Protein AF-S8C2G3-F1 (afdb_monomer_lite)

Radius of gyration: 18.06 Å; chains: 1; bounding box: 44×35×50 Å

Structure (mmCIF, N/CA/C/O backbone):
data_AF-S8C2G3-F1
#
_entry.id   AF-S8C2G3-F1
#
loop_
_atom_site.group_PDB
_atom_site.id
_atom_site.type_symbol
_atom_site.label_atom_id
_atom_site.label_alt_id
_atom_site.label_comp_id
_atom_site.label_asym_id
_atom_site.label_entity_id
_atom_site.label_seq_id
_atom_site.pdbx_PDB_ins_code
_atom_site.Cartn_x
_atom_site.Cartn_y
_atom_site.Cartn_z
_atom_site.occupancy
_atom_site.B_iso_or_equiv
_atom_site.auth_seq_id
_atom_site.auth_comp_id
_atom_site.auth_asym_id
_atom_site.auth_atom_id
_atom_site.pdbx_PDB_model_num
ATOM 1 N N . MET A 1 1 ? 15.865 16.135 -8.475 1.00 48.22 1 MET A N 1
ATOM 2 C CA . MET A 1 1 ? 14.457 16.447 -8.149 1.00 48.22 1 MET A CA 1
ATOM 3 C C . MET A 1 1 ? 14.273 16.058 -6.704 1.00 48.22 1 MET A C 1
ATOM 5 O O . MET A 1 1 ? 14.604 14.925 -6.379 1.00 48.22 1 MET A O 1
ATOM 9 N N . ASP A 1 2 ? 13.911 16.992 -5.830 1.00 56.12 2 ASP A N 1
ATOM 10 C CA . ASP A 1 2 ? 13.707 16.642 -4.427 1.00 56.12 2 ASP A CA 1
ATOM 11 C C . ASP A 1 2 ? 12.387 15.859 -4.268 1.00 56.12 2 ASP A C 1
ATOM 13 O O . ASP A 1 2 ? 11.482 15.939 -5.103 1.00 56.12 2 ASP A O 1
ATOM 17 N N . SER A 1 3 ? 12.272 15.065 -3.208 1.00 55.94 3 SER A N 1
ATOM 18 C CA . SER A 1 3 ? 11.036 14.339 -2.891 1.00 55.94 3 SER A CA 1
ATOM 19 C C . SER A 1 3 ? 9.891 15.272 -2.466 1.00 55.94 3 SER A C 1
ATOM 21 O O . SER A 1 3 ? 8.752 14.820 -2.332 1.00 55.94 3 SER A O 1
ATOM 23 N N . SER A 1 4 ? 10.172 16.565 -2.251 1.00 59.22 4 SER A N 1
ATOM 24 C CA . SER A 1 4 ? 9.193 17.538 -1.772 1.00 59.22 4 SER A CA 1
ATOM 25 C C . SER A 1 4 ? 8.205 17.910 -2.881 1.00 59.22 4 SER A C 1
ATOM 27 O O . SER A 1 4 ? 7.001 17.890 -2.640 1.00 59.22 4 SER A O 1
ATOM 29 N N . SER A 1 5 ? 8.676 18.073 -4.123 1.00 70.12 5 SER A N 1
ATOM 30 C CA . SER A 1 5 ? 7.826 18.437 -5.265 1.00 70.12 5 SER A CA 1
ATOM 31 C C . SER A 1 5 ? 6.728 17.406 -5.576 1.00 70.12 5 SER A C 1
ATOM 33 O O . SER A 1 5 ? 5.585 17.780 -5.849 1.00 70.12 5 SER A O 1
ATOM 35 N N . PHE A 1 6 ? 7.030 16.105 -5.499 1.00 65.56 6 PHE A N 1
ATOM 36 C CA . PHE A 1 6 ? 6.024 15.064 -5.742 1.00 65.56 6 PHE A CA 1
ATOM 37 C C . PHE A 1 6 ? 5.089 14.848 -4.547 1.00 65.56 6 PHE A C 1
ATOM 39 O O . PHE A 1 6 ? 3.888 14.659 -4.743 1.00 65.56 6 PHE A O 1
ATOM 46 N N . SER A 1 7 ? 5.608 14.887 -3.316 1.00 66.88 7 SER A N 1
ATOM 47 C CA . SER A 1 7 ? 4.779 14.748 -2.113 1.00 66.88 7 SER A CA 1
ATOM 48 C C . SER A 1 7 ? 3.785 15.912 -1.995 1.00 66.88 7 SER A C 1
ATOM 50 O O . SER A 1 7 ? 2.605 15.702 -1.711 1.00 66.88 7 SER A O 1
ATOM 52 N N . GLU A 1 8 ? 4.223 17.132 -2.327 1.00 70.56 8 GLU A N 1
ATOM 53 C CA . GLU A 1 8 ? 3.372 18.324 -2.371 1.00 70.56 8 GLU A CA 1
ATOM 54 C C . GLU A 1 8 ? 2.278 18.220 -3.444 1.00 70.56 8 GLU A C 1
ATOM 56 O O . GLU A 1 8 ? 1.131 18.593 -3.207 1.00 70.56 8 GLU A O 1
ATOM 61 N N . ALA A 1 9 ? 2.584 17.664 -4.620 1.00 74.00 9 ALA A N 1
ATOM 62 C CA . ALA A 1 9 ? 1.564 17.440 -5.643 1.00 74.00 9 ALA A CA 1
ATOM 63 C C . ALA A 1 9 ? 0.439 16.515 -5.137 1.00 74.00 9 ALA A C 1
ATOM 65 O O . ALA A 1 9 ? -0.740 16.740 -5.423 1.00 74.00 9 ALA A O 1
ATOM 66 N N . TYR A 1 10 ? 0.788 15.507 -4.336 1.00 71.06 10 TYR A N 1
ATOM 67 C CA . TYR A 1 10 ? -0.164 14.558 -3.765 1.00 71.06 10 TYR A CA 1
ATOM 68 C C . TYR A 1 10 ? -0.954 15.104 -2.564 1.00 71.06 10 TYR A C 1
ATOM 70 O O . TYR A 1 10 ? -2.100 14.695 -2.359 1.00 71.06 10 TYR A O 1
ATOM 78 N N . SER A 1 11 ? -0.420 16.059 -1.801 1.00 72.38 11 SER A N 1
ATOM 79 C CA . SER A 1 11 ? -1.155 16.661 -0.678 1.00 72.38 11 SER A CA 1
ATOM 80 C C . SER A 1 11 ? -2.316 17.556 -1.128 1.00 72.38 11 SER A C 1
ATOM 82 O O . SER A 1 11 ? -3.295 17.709 -0.399 1.00 72.38 11 SER A O 1
ATOM 84 N N . ARG A 1 12 ? -2.265 18.080 -2.361 1.00 78.25 12 ARG A N 1
ATOM 85 C CA . ARG A 1 12 ? -3.317 18.934 -2.948 1.00 78.25 12 ARG A CA 1
ATOM 86 C C . ARG A 1 12 ? -4.623 18.200 -3.268 1.00 78.25 12 ARG A C 1
ATOM 88 O O . ARG A 1 12 ? -5.633 18.850 -3.517 1.00 78.25 12 ARG A O 1
ATOM 95 N N . SER A 1 13 ? -4.616 16.866 -3.276 1.00 79.62 13 SER A N 1
ATOM 96 C CA . SER A 1 13 ? -5.796 16.034 -3.543 1.00 79.62 13 SER A CA 1
ATOM 97 C C . SER A 1 13 ? -5.896 14.919 -2.504 1.00 79.62 13 SER A C 1
ATOM 99 O O . SER A 1 13 ? -5.324 13.847 -2.667 1.00 79.62 13 SER A O 1
ATOM 101 N N . ALA A 1 14 ? -6.585 15.171 -1.392 1.00 83.75 14 ALA A N 1
ATOM 102 C CA . ALA A 1 14 ? -6.793 14.139 -0.380 1.00 83.75 14 ALA A CA 1
ATOM 103 C C . ALA A 1 14 ? -7.643 12.990 -0.947 1.00 83.75 14 ALA A C 1
ATOM 105 O O . ALA A 1 14 ? -8.653 13.227 -1.610 1.00 83.75 14 ALA A O 1
ATOM 106 N N . LEU A 1 15 ? -7.221 11.752 -0.691 1.00 85.25 15 LEU A N 1
ATOM 107 C CA . LEU A 1 15 ? -7.971 10.557 -1.072 1.00 85.25 15 LEU A CA 1
ATOM 108 C C . LEU A 1 15 ? -9.069 10.246 -0.054 1.00 85.25 15 LEU A C 1
ATOM 110 O O . LEU A 1 15 ? -8.888 10.441 1.149 1.00 85.25 15 LEU A O 1
ATOM 114 N N . ASN A 1 16 ? -10.173 9.682 -0.531 1.00 85.00 16 ASN A N 1
ATOM 115 C CA . ASN A 1 16 ? -11.172 9.085 0.348 1.00 85.00 16 ASN A CA 1
ATOM 116 C C . ASN A 1 16 ? -10.664 7.732 0.899 1.00 85.00 16 ASN A C 1
ATOM 118 O O . ASN A 1 16 ? -9.850 7.072 0.245 1.00 85.00 16 ASN A O 1
ATOM 122 N N . PRO A 1 17 ? -11.129 7.272 2.077 1.00 79.12 17 PRO A N 1
ATOM 123 C CA . PRO A 1 17 ? -10.658 6.019 2.684 1.00 79.12 17 PRO A CA 1
ATOM 124 C C . PRO A 1 17 ? -10.791 4.771 1.789 1.00 79.12 17 PRO A C 1
ATOM 126 O O . PRO A 1 17 ? -9.903 3.921 1.766 1.00 79.12 17 PRO A O 1
ATOM 129 N N . ASP A 1 18 ? -11.851 4.686 0.987 1.00 82.12 18 ASP A N 1
ATOM 130 C CA . ASP A 1 18 ? -12.133 3.607 0.023 1.00 82.12 18 ASP A CA 1
ATOM 131 C C . ASP A 1 18 ? -11.172 3.572 -1.185 1.00 82.12 18 ASP A C 1
ATOM 133 O O . ASP A 1 18 ? -11.115 2.591 -1.938 1.00 82.12 18 ASP A O 1
ATOM 137 N N . GLN A 1 19 ? -10.407 4.649 -1.374 1.00 82.56 19 GLN A N 1
ATOM 138 C CA . GLN A 1 19 ? -9.347 4.769 -2.375 1.00 82.56 19 GLN A CA 1
ATOM 139 C C . GLN A 1 19 ? -7.962 4.435 -1.805 1.00 82.56 19 GLN A C 1
ATOM 141 O O . GLN A 1 19 ? -6.991 4.378 -2.559 1.00 82.56 19 GLN A O 1
ATOM 146 N N . ILE A 1 20 ? -7.851 4.250 -0.486 1.00 83.94 20 ILE A N 1
ATOM 147 C CA . ILE A 1 20 ? -6.593 3.949 0.207 1.00 83.94 20 ILE A CA 1
ATOM 148 C C . ILE A 1 20 ? -6.507 2.456 0.504 1.00 83.94 20 ILE A C 1
ATOM 150 O O . ILE A 1 20 ? -5.472 1.841 0.241 1.00 83.94 20 ILE A O 1
ATOM 154 N N . VAL A 1 21 ? -7.590 1.871 1.020 1.00 85.56 21 VAL A N 1
ATOM 155 C CA . VAL A 1 21 ? -7.618 0.459 1.409 1.00 85.56 21 VAL A CA 1
ATOM 156 C C . VAL A 1 21 ? -7.534 -0.424 0.154 1.00 85.56 21 VAL A C 1
ATOM 158 O O . VAL A 1 21 ? -8.356 -0.272 -0.756 1.00 85.56 21 VAL A O 1
ATOM 161 N N . PRO A 1 22 ? -6.527 -1.311 0.055 1.00 84.31 22 PRO A N 1
ATOM 162 C CA . PRO A 1 22 ? -6.396 -2.210 -1.080 1.00 84.31 22 PRO A CA 1
ATOM 163 C C . PRO A 1 22 ? -7.428 -3.339 -1.006 1.00 84.31 22 PRO A C 1
ATOM 165 O O . PRO A 1 22 ? -8.098 -3.540 0.007 1.00 84.31 22 PRO A O 1
ATOM 168 N N . LEU A 1 23 ? -7.542 -4.089 -2.101 1.00 87.56 23 LEU A N 1
ATOM 169 C CA . LEU A 1 23 ? -8.293 -5.334 -2.102 1.00 87.56 23 LEU A CA 1
ATOM 170 C C . LEU A 1 23 ? -7.676 -6.299 -1.080 1.00 87.56 23 LEU A C 1
ATOM 172 O O . LEU A 1 23 ? -6.466 -6.520 -1.090 1.00 87.56 23 LEU A O 1
ATOM 176 N N . ASP A 1 24 ? -8.498 -6.889 -0.217 1.00 86.50 24 ASP A N 1
ATOM 177 C CA . ASP A 1 24 ? -8.032 -7.926 0.698 1.00 86.50 24 ASP A CA 1
ATOM 178 C C . ASP A 1 24 ? -7.953 -9.274 -0.030 1.00 86.50 24 ASP A C 1
ATOM 180 O O . ASP A 1 24 ? -8.919 -10.032 -0.115 1.00 86.50 24 ASP A O 1
ATOM 184 N N . PHE A 1 25 ? -6.776 -9.574 -0.573 1.00 83.31 25 PHE A N 1
ATOM 185 C CA . PHE A 1 25 ? -6.521 -10.797 -1.337 1.00 83.31 25 PHE A CA 1
ATOM 186 C C . PHE A 1 25 ? -6.772 -12.084 -0.543 1.00 83.31 25 PHE A C 1
ATOM 188 O O . PHE A 1 25 ? -6.994 -13.129 -1.149 1.00 83.31 25 PHE A O 1
ATOM 195 N N . SER A 1 26 ? -6.757 -12.021 0.792 1.00 82.00 26 SER A N 1
ATOM 196 C CA . SER A 1 26 ? -6.977 -13.190 1.645 1.00 82.00 26 SER A CA 1
ATOM 197 C C . SER A 1 26 ? -8.456 -13.587 1.754 1.00 82.00 26 SER A C 1
ATOM 199 O O . SER A 1 26 ? -8.766 -14.769 1.919 1.00 82.00 26 SER A O 1
ATOM 201 N N . SER A 1 27 ? -9.379 -12.629 1.612 1.00 85.31 27 SER A N 1
ATOM 202 C CA . SER A 1 27 ? -10.826 -12.867 1.718 1.00 85.31 27 SER A CA 1
ATOM 203 C C . SER A 1 27 ? -11.534 -13.007 0.369 1.00 85.31 27 SER A C 1
ATOM 205 O O . SER A 1 27 ? -12.634 -13.568 0.299 1.00 85.31 27 SER A O 1
ATOM 207 N N . VAL A 1 28 ? -10.919 -12.538 -0.719 1.00 89.25 28 VAL A N 1
ATOM 208 C CA . VAL A 1 28 ? -11.516 -12.550 -2.061 1.00 89.25 28 VAL A CA 1
ATOM 209 C C . VAL A 1 28 ? -11.581 -13.965 -2.627 1.00 89.25 28 VAL A C 1
ATOM 211 O O . VAL A 1 28 ? -10.569 -14.607 -2.889 1.00 89.25 28 VAL A O 1
ATOM 214 N N . ARG A 1 29 ? -12.805 -14.440 -2.884 1.00 90.44 29 ARG A N 1
ATOM 215 C CA . ARG A 1 29 ? -13.062 -15.743 -3.529 1.00 90.44 29 ARG A CA 1
ATOM 216 C C . ARG A 1 29 ? -13.391 -15.643 -5.015 1.00 90.44 29 ARG A C 1
ATOM 218 O O . ARG A 1 29 ? -13.252 -16.624 -5.737 1.00 90.44 29 ARG A O 1
ATOM 225 N N . VAL A 1 30 ? -13.861 -14.478 -5.452 1.00 92.00 30 VAL A N 1
ATOM 226 C CA . VAL A 1 30 ? -14.258 -14.187 -6.834 1.00 92.00 30 VAL A CA 1
ATOM 227 C C . VAL A 1 30 ? -13.693 -12.824 -7.199 1.00 92.00 30 VAL A C 1
ATOM 229 O O . VAL A 1 30 ? -13.796 -11.893 -6.402 1.00 92.00 30 VAL A O 1
ATOM 232 N N . VAL A 1 31 ? -13.100 -12.707 -8.388 1.00 90.25 31 VAL A N 1
ATOM 233 C CA . VAL A 1 31 ? -12.553 -11.441 -8.893 1.00 90.25 31 VAL A CA 1
ATOM 234 C C . VAL A 1 31 ? -13.684 -10.405 -8.974 1.00 90.25 31 VAL A C 1
ATOM 236 O O . VAL A 1 31 ? -14.669 -10.649 -9.672 1.00 90.25 31 VAL A O 1
ATOM 239 N N . PRO A 1 32 ? -13.587 -9.262 -8.269 1.00 90.81 32 PRO A N 1
ATOM 240 C CA . PRO A 1 32 ? -14.609 -8.227 -8.345 1.00 90.81 32 PRO A CA 1
ATOM 241 C C . PRO A 1 32 ? -14.673 -7.592 -9.735 1.00 90.81 32 PRO A C 1
ATOM 243 O O . PRO A 1 32 ? -13.662 -7.489 -10.431 1.00 90.81 32 PRO A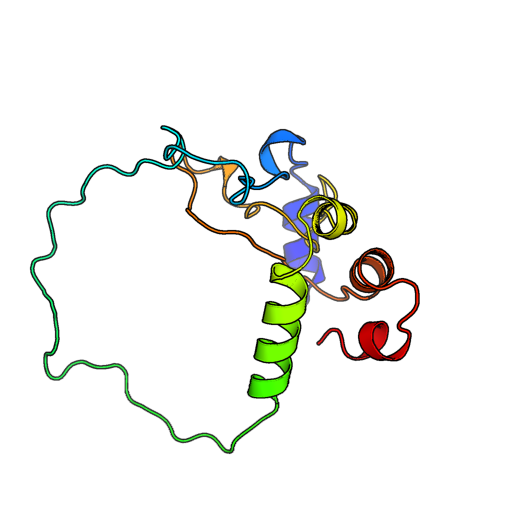 O 1
ATOM 246 N N . GLU A 1 33 ? -15.832 -7.045 -10.096 1.00 90.25 33 GLU A N 1
ATOM 247 C CA . GLU A 1 33 ? -16.008 -6.330 -11.368 1.00 90.25 33 GLU A CA 1
ATOM 248 C C . GLU A 1 33 ? -15.029 -5.153 -11.517 1.00 90.25 33 GLU A C 1
ATOM 250 O O . GLU A 1 33 ? -14.503 -4.891 -12.597 1.00 90.25 33 GLU A O 1
ATOM 255 N N . SER A 1 34 ? -14.696 -4.491 -10.404 1.00 87.69 34 SER A N 1
ATOM 256 C CA . SER A 1 34 ? -13.705 -3.411 -10.369 1.00 87.69 34 SER A CA 1
ATOM 257 C C . SER A 1 34 ? -12.285 -3.859 -10.724 1.00 87.69 34 SER A C 1
ATOM 259 O O . SER A 1 34 ? -11.463 -3.007 -11.024 1.00 87.69 34 SER A O 1
ATOM 261 N N . HIS A 1 35 ? -11.982 -5.159 -10.701 1.00 89.88 35 HIS A N 1
ATOM 262 C CA . HIS A 1 35 ? -10.677 -5.729 -11.056 1.00 89.88 35 HIS A CA 1
ATOM 263 C C . HIS A 1 35 ? -10.759 -6.671 -12.268 1.00 89.88 35 HIS A C 1
ATOM 265 O O . HIS A 1 35 ? -9.767 -7.300 -12.630 1.00 89.88 35 HIS A O 1
ATOM 271 N N . SER A 1 36 ? -11.931 -6.767 -12.900 1.00 90.12 36 SER A N 1
ATOM 272 C CA . SER A 1 36 ? -12.156 -7.575 -14.098 1.00 90.12 36 SER A CA 1
ATOM 273 C C . SER A 1 36 ? -11.894 -6.715 -15.325 1.00 90.12 36 SER A C 1
ATOM 275 O O . SER A 1 36 ? -12.666 -5.806 -15.628 1.00 90.12 36 SER A O 1
ATOM 277 N N . TRP A 1 37 ? -10.762 -6.950 -15.980 1.00 86.50 37 TRP A N 1
ATOM 278 C CA . TRP A 1 37 ? -10.363 -6.219 -17.178 1.00 86.50 37 TRP A CA 1
ATOM 279 C C . TRP A 1 37 ? -10.895 -6.957 -18.397 1.00 86.50 37 TRP A C 1
ATOM 281 O O . TRP A 1 37 ? -10.828 -8.189 -18.445 1.00 86.50 37 TRP A O 1
ATOM 291 N N . ASP A 1 38 ? -11.407 -6.210 -19.374 1.00 85.00 38 ASP A N 1
ATOM 292 C CA . ASP A 1 38 ? -11.836 -6.815 -20.627 1.00 85.00 38 ASP A CA 1
ATOM 293 C C . ASP A 1 38 ? -10.643 -7.528 -21.273 1.00 85.00 38 ASP A C 1
ATOM 295 O O . ASP A 1 38 ? -9.527 -6.989 -21.255 1.00 85.00 38 ASP A O 1
ATOM 299 N N . PRO A 1 39 ? -10.841 -8.733 -21.838 1.00 75.88 39 PRO A N 1
ATOM 300 C CA . PRO A 1 39 ? -9.797 -9.401 -22.587 1.00 75.88 39 PRO A CA 1
ATOM 301 C C . PRO A 1 39 ? -9.343 -8.462 -23.698 1.00 75.88 39 PRO A C 1
ATOM 303 O O . PRO A 1 39 ? -10.077 -8.201 -24.652 1.00 75.88 39 PRO A O 1
ATOM 306 N N . VAL A 1 40 ? -8.128 -7.935 -23.572 1.00 70.88 40 VAL A N 1
ATOM 307 C CA . VAL A 1 40 ? -7.495 -7.257 -24.695 1.00 70.88 40 VAL A CA 1
ATOM 308 C C . VAL A 1 40 ? -7.313 -8.349 -25.748 1.00 70.88 40 VAL A C 1
ATOM 310 O O . VAL A 1 40 ? -6.718 -9.379 -25.409 1.00 70.88 40 VAL A O 1
ATOM 313 N N . PRO A 1 41 ? -7.857 -8.202 -26.975 1.00 65.31 41 PRO A N 1
ATOM 314 C CA . PRO A 1 41 ? -7.606 -9.170 -28.030 1.00 65.31 41 PRO A CA 1
ATOM 315 C C . PRO A 1 41 ? -6.096 -9.283 -28.132 1.00 65.31 41 PRO A C 1
ATOM 317 O O . PRO A 1 41 ? -5.415 -8.275 -28.330 1.00 65.31 41 PRO A O 1
ATOM 320 N N . LEU A 1 42 ? -5.606 -10.486 -27.832 1.00 56.56 42 LEU A N 1
ATOM 321 C CA . LEU A 1 42 ? -4.196 -10.785 -27.679 1.00 56.56 42 LEU A CA 1
ATOM 322 C C . LEU A 1 42 ? -3.444 -10.065 -28.797 1.00 56.56 42 LEU A C 1
ATOM 324 O O . LEU A 1 42 ? -3.684 -10.318 -29.978 1.00 56.56 42 LEU A O 1
ATOM 328 N N . LEU A 1 43 ? -2.500 -9.198 -28.431 1.00 58.16 43 LEU A N 1
ATOM 329 C CA . LEU A 1 43 ? -1.268 -9.191 -29.196 1.00 58.16 43 LEU A CA 1
ATOM 330 C C . LEU A 1 43 ? -0.783 -10.636 -29.085 1.00 58.16 43 LEU A C 1
ATOM 332 O O . LEU A 1 43 ? -0.214 -11.030 -28.066 1.00 58.16 43 LEU A O 1
ATOM 336 N N . GLU A 1 44 ? -1.159 -11.462 -30.064 1.00 54.75 44 GLU A N 1
ATOM 337 C CA . GLU A 1 44 ? -0.555 -12.759 -30.311 1.00 54.75 44 GLU A CA 1
ATOM 338 C C . GLU A 1 44 ? 0.893 -12.485 -30.662 1.00 54.75 44 GLU A C 1
ATOM 340 O O . GLU A 1 44 ? 1.308 -12.461 -31.811 1.00 54.75 44 GLU A O 1
ATOM 345 N N . GLU A 1 45 ? 1.670 -12.199 -29.639 1.00 56.31 45 GLU A N 1
ATOM 346 C CA . GLU A 1 45 ? 3.092 -12.141 -29.754 1.00 56.31 45 GLU A CA 1
ATOM 347 C C . GLU A 1 45 ? 3.631 -12.505 -28.382 1.00 56.31 45 GLU A C 1
ATOM 349 O O . GLU A 1 45 ? 4.076 -11.697 -27.569 1.00 56.31 45 GLU A O 1
ATOM 354 N N . THR A 1 46 ? 3.627 -13.814 -28.132 1.00 55.72 46 THR A N 1
ATOM 355 C CA . THR A 1 46 ? 4.755 -14.416 -27.436 1.00 55.72 46 THR A CA 1
ATOM 356 C C . THR A 1 46 ? 6.011 -14.075 -28.239 1.00 55.72 46 THR A C 1
ATOM 358 O O . THR A 1 46 ? 6.520 -14.907 -28.990 1.00 55.72 46 THR A O 1
ATOM 361 N N . VAL A 1 47 ? 6.522 -12.849 -28.107 1.00 56.22 47 VAL A N 1
ATOM 362 C CA . VAL A 1 47 ? 7.852 -12.487 -28.587 1.00 56.22 47 VAL A CA 1
ATOM 363 C C . VAL A 1 47 ? 8.835 -13.167 -27.643 1.00 56.22 47 VAL A C 1
ATOM 365 O O . VAL A 1 47 ? 9.469 -12.553 -26.795 1.00 56.22 47 VAL A O 1
ATOM 368 N N . ARG A 1 48 ? 9.014 -14.477 -27.826 1.00 54.44 48 ARG A N 1
ATOM 369 C CA . ARG A 1 48 ? 10.355 -15.060 -27.757 1.00 54.44 48 ARG A CA 1
ATOM 370 C C . ARG A 1 48 ? 11.025 -14.823 -29.112 1.00 54.44 48 ARG A C 1
ATOM 372 O O . ARG A 1 48 ? 11.426 -15.756 -29.795 1.00 54.44 48 ARG A O 1
ATOM 379 N N . GLY A 1 49 ? 11.044 -13.565 -29.538 1.00 57.97 49 GLY A N 1
ATOM 380 C CA . GLY A 1 49 ? 11.816 -13.089 -30.675 1.00 57.97 49 GLY A CA 1
ATOM 381 C C . GLY A 1 49 ? 13.140 -12.488 -30.191 1.00 57.97 49 GLY A C 1
ATOM 382 O O . GLY A 1 49 ? 13.305 -12.264 -28.990 1.00 57.97 49 GLY A O 1
ATOM 383 N N . PRO A 1 50 ? 14.078 -12.189 -31.101 1.00 63.06 50 PRO A N 1
ATOM 384 C CA . PRO A 1 50 ? 15.436 -11.700 -30.809 1.00 63.06 50 PRO A CA 1
ATOM 385 C C . PRO A 1 50 ? 15.509 -10.285 -30.181 1.00 63.06 50 PRO A C 1
ATOM 387 O O . PRO A 1 50 ? 16.551 -9.640 -30.233 1.00 63.06 50 PRO A O 1
ATOM 390 N N . HIS A 1 51 ? 14.424 -9.795 -29.576 1.00 69.44 51 HIS A N 1
ATOM 391 C CA . HIS A 1 51 ? 14.252 -8.437 -29.049 1.00 69.44 51 HIS A CA 1
ATOM 392 C C . HIS A 1 51 ? 14.147 -8.382 -27.517 1.00 69.44 51 HIS A C 1
ATOM 394 O O . HIS A 1 51 ? 13.566 -7.443 -26.973 1.00 69.44 51 HIS A O 1
ATOM 400 N N . ALA A 1 52 ? 14.679 -9.378 -26.800 1.00 76.44 52 ALA A N 1
ATOM 401 C CA . ALA A 1 52 ? 14.783 -9.284 -25.346 1.00 76.44 52 ALA A CA 1
ATOM 402 C C . ALA A 1 52 ? 15.569 -8.011 -24.959 1.00 76.44 52 ALA A C 1
ATOM 404 O O . ALA A 1 52 ? 16.574 -7.711 -25.615 1.00 76.44 52 ALA A O 1
ATOM 405 N N . PRO A 1 53 ? 15.146 -7.263 -23.918 1.00 81.00 53 PRO A N 1
ATOM 406 C CA . PRO A 1 53 ? 15.952 -6.173 -23.385 1.00 81.00 53 PRO A CA 1
ATOM 407 C C . PRO A 1 53 ? 17.373 -6.675 -23.087 1.00 81.00 53 PRO A C 1
ATOM 409 O O . PRO A 1 53 ? 17.521 -7.797 -22.592 1.00 81.00 53 PRO A O 1
ATOM 412 N N . PRO A 1 54 ? 18.421 -5.892 -23.394 1.00 84.75 54 PRO A N 1
ATOM 413 C CA . PRO A 1 54 ? 19.791 -6.325 -23.163 1.00 84.75 54 PRO A CA 1
ATOM 414 C C . PRO A 1 54 ? 20.020 -6.591 -21.672 1.00 84.75 54 PRO A C 1
ATOM 416 O O . PRO A 1 54 ? 19.648 -5.779 -20.824 1.00 84.75 54 PRO A O 1
ATOM 419 N N . VAL A 1 55 ? 20.649 -7.723 -21.357 1.00 85.12 55 VAL A N 1
ATOM 420 C CA . VAL A 1 55 ? 21.082 -8.046 -19.993 1.00 85.12 55 VAL A CA 1
ATOM 421 C C . VAL A 1 55 ? 22.417 -7.352 -19.747 1.00 85.12 55 VAL A C 1
ATOM 423 O O . VAL A 1 55 ? 23.359 -7.526 -20.519 1.00 85.12 55 VAL A O 1
ATOM 426 N N . VAL A 1 56 ? 22.487 -6.548 -18.688 1.00 85.69 56 VAL A N 1
ATOM 427 C CA . VAL A 1 56 ? 23.723 -5.908 -18.233 1.00 85.69 56 VAL A CA 1
ATOM 428 C C . VAL A 1 56 ? 24.130 -6.569 -16.927 1.00 85.69 56 VAL A C 1
ATOM 430 O O . VAL A 1 56 ? 23.395 -6.489 -15.942 1.00 85.69 56 VAL A O 1
ATOM 433 N N . ASP A 1 57 ? 25.302 -7.196 -16.914 1.00 84.50 57 ASP A N 1
ATOM 434 C CA . ASP A 1 57 ? 25.876 -7.750 -15.694 1.00 84.50 57 ASP A CA 1
ATOM 435 C C . ASP A 1 57 ? 26.323 -6.606 -14.780 1.00 84.50 57 ASP A C 1
ATOM 437 O O . ASP A 1 57 ? 27.301 -5.903 -15.043 1.00 84.50 57 ASP A O 1
ATOM 441 N N . MET A 1 58 ? 25.579 -6.403 -13.698 1.00 77.50 58 MET A N 1
ATOM 442 C CA . MET A 1 58 ? 25.968 -5.521 -12.603 1.00 77.50 58 MET A CA 1
ATOM 443 C C . MET A 1 58 ? 26.528 -6.372 -11.463 1.00 77.50 58 MET A C 1
ATOM 445 O O . MET A 1 58 ? 26.061 -7.487 -11.229 1.00 77.50 58 MET A O 1
ATOM 449 N N . ALA A 1 59 ? 27.527 -5.856 -10.740 1.00 77.00 59 ALA A N 1
ATOM 450 C CA . ALA A 1 59 ? 27.995 -6.501 -9.517 1.00 77.00 59 ALA A CA 1
ATOM 451 C C . ALA A 1 59 ? 26.807 -6.730 -8.569 1.00 77.00 59 ALA A C 1
ATOM 453 O O . ALA A 1 59 ? 25.942 -5.860 -8.441 1.00 77.00 59 ALA A O 1
ATOM 454 N N . VAL A 1 60 ? 26.762 -7.903 -7.932 1.00 64.75 60 VAL A N 1
ATOM 455 C CA . VAL A 1 60 ? 25.683 -8.277 -7.010 1.00 64.75 60 VAL A CA 1
ATOM 456 C C . VAL A 1 60 ? 25.653 -7.258 -5.870 1.00 64.75 60 VAL A C 1
ATOM 458 O O . VAL A 1 60 ? 26.541 -7.236 -5.022 1.00 64.75 60 VAL A O 1
ATOM 461 N N . GLY A 1 61 ? 24.669 -6.364 -5.918 1.00 66.81 61 GLY A N 1
ATOM 462 C CA . GLY A 1 61 ? 24.457 -5.309 -4.934 1.00 66.81 61 GLY A CA 1
ATOM 463 C C . GLY A 1 61 ? 23.381 -5.677 -3.914 1.00 66.81 61 GLY A C 1
ATOM 464 O O . GLY A 1 61 ? 22.887 -6.801 -3.868 1.00 66.81 61 GLY A O 1
ATOM 465 N N . GLU A 1 62 ? 22.957 -4.687 -3.135 1.00 65.88 62 GLU A N 1
ATOM 466 C CA . GLU A 1 62 ? 22.010 -4.775 -2.007 1.00 65.88 62 GLU A CA 1
ATOM 467 C C . GLU A 1 62 ? 20.568 -5.216 -2.375 1.00 65.88 62 GLU A C 1
ATOM 469 O O . GLU A 1 62 ? 19.674 -5.221 -1.525 1.00 65.88 62 GLU A O 1
ATOM 474 N N . GLY A 1 63 ? 20.316 -5.601 -3.632 1.00 66.12 63 GLY A N 1
ATOM 475 C CA . GLY A 1 63 ? 18.986 -5.922 -4.161 1.00 66.12 63 GLY A CA 1
ATOM 476 C C . GLY A 1 63 ? 18.307 -7.119 -3.487 1.00 66.12 63 GLY A C 1
ATOM 477 O O . GLY A 1 63 ? 17.106 -7.070 -3.232 1.00 66.12 63 GLY A O 1
ATOM 478 N N . GLU A 1 64 ? 19.064 -8.156 -3.121 1.00 73.56 64 GLU A N 1
ATOM 479 C CA . GLU A 1 64 ? 18.538 -9.334 -2.404 1.00 73.56 64 GLU A CA 1
ATOM 480 C C . GLU A 1 64 ? 17.920 -8.953 -1.051 1.00 73.56 64 GLU A C 1
ATOM 482 O O . GLU A 1 64 ? 16.834 -9.412 -0.688 1.00 73.56 64 GLU A O 1
ATOM 487 N N . ALA A 1 65 ? 18.568 -8.040 -0.321 1.00 76.69 65 ALA A N 1
ATOM 488 C CA . ALA A 1 65 ? 18.064 -7.576 0.964 1.00 76.69 65 ALA A CA 1
ATOM 489 C C . ALA A 1 65 ? 16.743 -6.806 0.804 1.00 76.69 65 ALA A C 1
ATOM 491 O O . ALA A 1 65 ? 15.842 -6.962 1.630 1.00 76.69 65 ALA A O 1
ATOM 492 N N . ALA A 1 66 ? 16.602 -6.005 -0.258 1.00 78.38 66 ALA A N 1
ATOM 493 C CA . ALA A 1 66 ? 15.368 -5.279 -0.550 1.00 78.38 66 ALA A CA 1
ATOM 494 C C . ALA A 1 66 ? 14.210 -6.228 -0.907 1.00 78.38 66 ALA A C 1
ATOM 496 O O . ALA A 1 66 ? 13.092 -6.044 -0.422 1.00 78.38 66 ALA A O 1
ATOM 497 N N . VAL A 1 67 ? 14.478 -7.279 -1.692 1.00 84.25 67 VAL A N 1
ATOM 498 C CA . VAL A 1 67 ? 13.483 -8.315 -2.024 1.00 84.25 67 VAL A CA 1
ATOM 499 C C . VAL A 1 67 ? 13.033 -9.065 -0.770 1.00 84.25 67 VAL A C 1
ATOM 501 O O . VAL A 1 67 ? 11.831 -9.222 -0.549 1.00 84.25 67 VAL A O 1
ATOM 504 N N . GLY A 1 68 ? 13.975 -9.478 0.085 1.00 85.44 68 GLY A N 1
ATOM 505 C CA . GLY A 1 68 ? 13.667 -10.145 1.352 1.00 85.44 68 GLY A CA 1
ATOM 506 C C . GLY A 1 68 ? 12.780 -9.296 2.268 1.00 85.44 68 GLY A C 1
ATOM 507 O O . GLY A 1 68 ? 11.786 -9.793 2.799 1.00 85.44 68 GLY A O 1
ATOM 508 N N . ARG A 1 69 ? 13.081 -7.997 2.395 1.00 85.25 69 ARG A N 1
ATOM 509 C CA . ARG A 1 69 ? 12.283 -7.040 3.182 1.00 85.25 69 ARG A CA 1
ATOM 510 C C . ARG A 1 69 ? 10.886 -6.825 2.606 1.00 85.25 69 ARG A C 1
ATOM 512 O O . ARG A 1 69 ? 9.909 -6.885 3.350 1.00 85.25 69 ARG A O 1
ATOM 519 N N . ALA A 1 70 ? 10.773 -6.641 1.290 1.00 88.75 70 ALA A N 1
ATOM 520 C CA . ALA A 1 70 ? 9.477 -6.514 0.628 1.00 88.75 70 ALA A CA 1
ATOM 521 C C . ALA A 1 70 ? 8.608 -7.753 0.877 1.00 88.75 70 ALA A C 1
ATOM 523 O O . ALA A 1 70 ? 7.446 -7.625 1.257 1.00 88.75 70 ALA A O 1
ATOM 524 N N . ARG A 1 71 ? 9.186 -8.951 0.742 1.00 90.94 71 ARG A N 1
ATOM 525 C CA . ARG A 1 71 ? 8.478 -10.199 1.026 1.00 90.94 71 ARG A CA 1
ATOM 526 C C . ARG A 1 71 ? 7.991 -10.257 2.475 1.00 90.94 71 ARG A C 1
ATOM 528 O O . ARG A 1 71 ? 6.818 -10.534 2.691 1.00 90.94 71 ARG A O 1
ATOM 535 N N . ARG A 1 72 ? 8.849 -9.944 3.454 1.00 90.69 72 ARG A N 1
ATOM 536 C CA . ARG A 1 72 ? 8.447 -9.915 4.871 1.00 90.69 72 ARG A CA 1
ATOM 537 C C . ARG A 1 72 ? 7.274 -8.972 5.123 1.00 90.69 72 ARG A C 1
ATOM 539 O O . ARG A 1 72 ? 6.362 -9.356 5.839 1.00 90.69 72 ARG A O 1
ATOM 546 N N . LEU A 1 73 ? 7.282 -7.776 4.528 1.00 91.94 73 LEU A N 1
ATOM 547 C CA . LEU A 1 73 ? 6.178 -6.818 4.638 1.00 91.94 73 LEU A CA 1
ATOM 548 C C . LEU A 1 73 ? 4.873 -7.405 4.100 1.00 91.94 73 LEU A C 1
ATOM 550 O O . LEU A 1 73 ? 3.847 -7.315 4.767 1.00 91.94 73 LEU A O 1
ATOM 554 N N . PHE A 1 74 ? 4.895 -7.985 2.900 1.00 92.62 74 PHE A N 1
ATOM 555 C CA . PHE A 1 74 ? 3.680 -8.459 2.236 1.00 92.62 74 PHE A CA 1
ATOM 556 C C . PHE A 1 74 ? 3.149 -9.789 2.798 1.00 92.62 74 PHE A C 1
ATOM 558 O O . PHE A 1 74 ? 1.934 -9.996 2.771 1.00 92.62 74 PHE A O 1
ATOM 565 N N . ASP A 1 75 ? 4.015 -10.603 3.414 1.00 92.50 75 ASP A N 1
ATOM 566 C CA . ASP A 1 75 ? 3.651 -11.812 4.171 1.00 92.50 75 ASP A CA 1
ATOM 567 C C . ASP A 1 75 ? 2.943 -11.492 5.514 1.00 92.50 75 ASP A C 1
ATOM 569 O O . ASP A 1 75 ? 2.359 -12.389 6.127 1.00 92.50 75 ASP A O 1
ATOM 573 N N . LEU A 1 76 ? 2.960 -10.235 5.989 1.00 92.75 76 LEU A N 1
ATOM 574 C CA . LEU A 1 76 ? 2.221 -9.831 7.193 1.00 92.75 76 LEU A CA 1
ATOM 575 C C . LEU A 1 76 ? 0.694 -9.947 6.996 1.00 92.75 76 LEU A C 1
ATOM 577 O O . LEU A 1 76 ? 0.192 -9.695 5.892 1.00 92.75 76 LEU A O 1
ATOM 581 N N . PRO A 1 77 ? -0.073 -10.220 8.074 1.00 92.12 77 PRO A N 1
ATOM 582 C CA . PRO A 1 77 ? -1.531 -10.133 8.049 1.00 92.12 77 PRO A CA 1
ATOM 583 C C . PRO A 1 77 ? -2.019 -8.763 7.561 1.00 92.12 77 PRO A C 1
ATOM 585 O O . PRO A 1 77 ? -1.398 -7.728 7.834 1.00 92.12 77 PRO A O 1
ATOM 588 N N . THR A 1 78 ? -3.149 -8.741 6.853 1.00 90.44 78 THR A N 1
ATOM 589 C CA . THR A 1 78 ? -3.744 -7.509 6.309 1.00 90.44 78 THR A CA 1
ATOM 590 C C . THR A 1 78 ? -3.985 -6.472 7.407 1.00 90.44 78 THR A C 1
ATOM 592 O O . THR A 1 78 ? -3.704 -5.290 7.212 1.00 90.44 78 THR A O 1
ATOM 595 N N . GLU A 1 79 ? -4.430 -6.908 8.584 1.00 90.81 79 GLU A N 1
ATOM 596 C CA . GLU A 1 79 ? -4.692 -6.056 9.744 1.00 90.81 79 GLU A CA 1
ATOM 597 C C . GLU A 1 79 ? -3.425 -5.339 10.220 1.00 90.81 79 GLU A C 1
ATOM 599 O O . GLU A 1 79 ? -3.482 -4.165 10.579 1.00 90.81 79 GLU A O 1
ATOM 604 N N . THR A 1 80 ? -2.273 -6.014 10.159 1.00 93.00 80 THR A N 1
ATOM 605 C CA . THR A 1 80 ? -0.971 -5.425 10.484 1.00 93.00 80 THR A CA 1
ATOM 606 C C . THR A 1 80 ? -0.536 -4.446 9.398 1.00 93.00 80 THR A C 1
ATOM 608 O O . THR A 1 80 ? -0.169 -3.317 9.708 1.00 93.00 80 THR A O 1
ATOM 611 N N . LYS A 1 81 ? -0.638 -4.821 8.114 1.00 93.19 81 LYS A N 1
ATOM 612 C CA . LYS A 1 81 ? -0.249 -3.947 6.987 1.00 93.19 81 LYS A CA 1
ATOM 613 C C . LYS A 1 81 ? -1.029 -2.628 6.974 1.00 93.19 81 LYS A C 1
ATOM 615 O O . LYS A 1 81 ? -0.461 -1.580 6.664 1.00 93.19 81 LYS A O 1
ATOM 620 N N . ILE A 1 82 ? -2.309 -2.660 7.355 1.00 92.50 82 ILE A N 1
ATOM 621 C CA . ILE A 1 82 ? -3.170 -1.469 7.442 1.00 92.50 82 ILE A CA 1
ATOM 622 C C . ILE A 1 82 ? -2.707 -0.486 8.528 1.00 92.50 82 ILE A C 1
ATOM 624 O O . ILE A 1 82 ? -2.965 0.708 8.389 1.00 92.50 82 ILE A O 1
ATOM 628 N N . LEU A 1 83 ? -1.968 -0.917 9.559 1.00 93.44 83 LEU A N 1
ATOM 629 C CA . LEU A 1 83 ? -1.397 0.014 10.545 1.00 93.44 83 LEU A CA 1
ATOM 630 C C . LEU A 1 83 ? -0.462 1.027 9.882 1.00 93.44 83 LEU A C 1
ATOM 632 O O . LEU A 1 83 ? -0.440 2.192 10.263 1.00 93.44 83 LEU A O 1
ATOM 636 N N . ALA A 1 84 ? 0.244 0.605 8.836 1.00 94.31 84 ALA A N 1
ATOM 637 C CA . ALA A 1 84 ? 1.086 1.465 8.023 1.00 94.31 84 ALA A CA 1
ATOM 638 C C . ALA A 1 84 ? 0.349 2.060 6.810 1.00 94.31 84 ALA A C 1
ATOM 640 O O . ALA A 1 84 ? 0.991 2.401 5.812 1.00 94.31 84 ALA A O 1
ATOM 641 N N . ALA A 1 85 ? -0.983 2.165 6.844 1.00 93.50 85 ALA A N 1
ATOM 642 C CA . ALA A 1 85 ? -1.746 2.770 5.761 1.00 93.50 85 ALA A CA 1
ATOM 643 C C . ALA A 1 85 ? -1.318 4.222 5.527 1.00 93.50 85 ALA A C 1
ATOM 645 O O . ALA A 1 85 ? -1.167 5.024 6.450 1.00 93.50 85 ALA A O 1
ATOM 646 N N . ARG A 1 86 ? -1.163 4.573 4.252 1.00 91.88 86 ARG A N 1
ATOM 647 C CA . ARG A 1 86 ? -0.840 5.938 3.849 1.00 91.88 86 ARG A CA 1
ATOM 648 C C . ARG A 1 86 ? -1.960 6.904 4.275 1.00 91.88 86 ARG A C 1
ATOM 650 O O . ARG A 1 86 ? -3.124 6.644 3.959 1.00 91.88 86 ARG A O 1
ATOM 657 N N . PRO A 1 87 ? -1.640 8.066 4.874 1.00 89.12 87 PRO A N 1
ATOM 658 C CA . PRO A 1 87 ? -2.628 9.110 5.139 1.00 89.12 87 PRO A CA 1
ATOM 659 C C . PRO A 1 87 ? -3.281 9.633 3.850 1.00 89.12 87 PRO A C 1
ATOM 661 O O . PRO A 1 87 ? -2.635 9.695 2.806 1.00 89.12 87 PRO A O 1
ATOM 664 N N . ALA A 1 88 ? -4.522 10.120 3.921 1.00 87.50 88 ALA A N 1
ATOM 665 C CA . ALA A 1 88 ? -5.264 10.630 2.756 1.00 87.50 88 ALA A CA 1
ATOM 666 C C . ALA A 1 88 ? -4.508 11.688 1.928 1.00 87.50 88 ALA A C 1
ATOM 668 O O . ALA A 1 88 ? -4.551 11.668 0.696 1.00 87.50 88 ALA A O 1
ATOM 669 N N . ALA A 1 89 ? -3.789 12.591 2.598 1.00 86.25 89 ALA A N 1
ATOM 670 C CA . ALA A 1 89 ? -2.955 13.617 1.967 1.00 86.25 89 ALA A CA 1
ATOM 671 C C . ALA A 1 89 ? -1.470 13.212 1.842 1.00 86.25 89 ALA A C 1
ATOM 673 O O . ALA A 1 89 ? -0.677 13.964 1.286 1.00 86.25 89 ALA A O 1
ATOM 674 N N . GLY A 1 90 ? -1.079 12.039 2.349 1.00 85.19 90 GLY A N 1
ATOM 675 C CA . GLY A 1 90 ? 0.302 11.554 2.343 1.00 85.19 90 GLY A CA 1
ATOM 676 C C . GLY A 1 90 ? 0.679 10.831 1.050 1.00 85.19 90 GLY A C 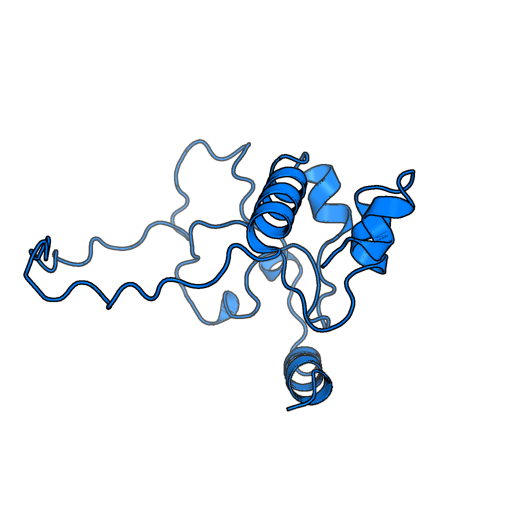1
ATOM 677 O O . GLY A 1 90 ? -0.186 10.383 0.295 1.00 85.19 90 GLY A O 1
ATOM 678 N N . ALA A 1 91 ? 1.981 10.692 0.797 1.00 84.50 91 ALA A N 1
ATOM 679 C CA . ALA A 1 91 ? 2.522 9.957 -0.352 1.00 84.50 91 ALA A CA 1
ATOM 680 C C . ALA A 1 91 ? 3.129 8.589 0.030 1.00 84.50 91 ALA A C 1
ATOM 682 O O . ALA A 1 91 ? 3.029 7.643 -0.750 1.00 84.50 91 ALA A O 1
ATOM 683 N N . THR A 1 92 ? 3.680 8.466 1.241 1.00 90.75 92 THR A N 1
ATOM 684 C CA . THR A 1 92 ? 4.299 7.240 1.778 1.00 90.75 92 THR A CA 1
ATOM 685 C C . THR A 1 92 ? 3.298 6.391 2.560 1.00 90.75 92 THR A C 1
ATOM 687 O O . THR A 1 92 ? 2.458 6.948 3.258 1.00 90.75 92 THR A O 1
ATOM 690 N N . GLY A 1 93 ? 3.397 5.065 2.451 1.00 92.88 93 GLY A N 1
ATOM 691 C CA . GLY A 1 93 ? 2.628 4.097 3.235 1.00 92.88 93 GLY A CA 1
ATOM 692 C C . GLY A 1 93 ? 1.997 2.981 2.397 1.00 92.88 93 GLY A C 1
ATOM 693 O O . GLY A 1 93 ? 2.043 2.989 1.158 1.00 92.88 93 GLY A O 1
ATOM 694 N N . TYR A 1 94 ? 1.390 2.024 3.092 1.00 93.88 94 TYR A N 1
ATOM 695 C CA . TYR A 1 94 ? 0.630 0.911 2.532 1.00 93.88 94 TYR A CA 1
ATOM 696 C C . TYR A 1 94 ? -0.690 1.390 1.919 1.00 93.88 94 TYR A C 1
ATOM 698 O O . TYR A 1 94 ? -1.323 2.329 2.407 1.00 93.88 94 TYR A O 1
ATOM 706 N N . GLY A 1 95 ? -1.108 0.734 0.840 1.00 91.69 95 GLY A N 1
ATOM 707 C CA . GLY A 1 95 ? -2.426 0.919 0.246 1.00 91.69 95 GLY A CA 1
ATOM 708 C C . GLY A 1 95 ? -2.414 0.987 -1.273 1.00 91.69 95 GLY A C 1
ATOM 709 O O . GLY A 1 95 ? -1.370 0.907 -1.930 1.00 91.69 95 GLY A O 1
ATOM 710 N N . ALA A 1 96 ? -3.603 1.174 -1.840 1.00 89.56 96 ALA A N 1
ATOM 711 C CA . ALA A 1 96 ? -3.790 1.279 -3.279 1.00 89.56 96 ALA A CA 1
ATOM 712 C C . ALA A 1 96 ? -2.929 2.401 -3.882 1.00 89.56 96 ALA A C 1
ATOM 714 O O . ALA A 1 96 ? -2.557 3.385 -3.223 1.00 89.56 96 ALA A O 1
ATOM 715 N N . ALA A 1 97 ? -2.589 2.263 -5.164 1.00 86.12 97 ALA A N 1
ATOM 716 C CA . ALA A 1 97 ? -1.828 3.282 -5.872 1.00 86.12 97 ALA A CA 1
ATOM 717 C C . ALA A 1 97 ? -2.567 4.628 -5.828 1.00 86.12 97 ALA A C 1
ATOM 719 O O . ALA A 1 97 ? -3.772 4.667 -6.068 1.00 86.12 97 ALA A O 1
ATOM 720 N N . ARG A 1 98 ? -1.861 5.744 -5.613 1.00 86.06 98 ARG A N 1
ATOM 721 C CA . ARG A 1 98 ? -2.493 7.078 -5.642 1.00 86.06 98 ARG A CA 1
ATOM 722 C C . ARG A 1 98 ? -3.152 7.425 -6.977 1.00 86.06 98 ARG A C 1
ATOM 724 O O . ARG A 1 98 ? -4.039 8.265 -7.008 1.00 86.06 98 ARG A O 1
ATOM 731 N N . ILE A 1 99 ? -2.739 6.759 -8.052 1.00 84.75 99 ILE A N 1
ATOM 732 C CA . ILE A 1 99 ? -3.328 6.913 -9.382 1.00 84.75 99 ILE A CA 1
ATOM 733 C C . ILE A 1 99 ? -4.626 6.114 -9.574 1.00 84.75 99 ILE A C 1
ATOM 735 O O . ILE A 1 99 ? -5.308 6.326 -10.567 1.00 84.75 99 ILE A O 1
ATOM 739 N N . SER A 1 100 ? -4.981 5.207 -8.655 1.00 85.06 100 SER A N 1
ATOM 740 C CA . SER A 1 100 ? -6.141 4.310 -8.806 1.00 85.06 100 SER A CA 1
ATOM 741 C C . SER A 1 100 ? -7.462 5.037 -9.093 1.00 85.06 100 SER A C 1
ATOM 743 O O . SER A 1 100 ? -8.212 4.531 -9.918 1.00 85.06 100 SER A O 1
ATOM 745 N N . PRO A 1 101 ? -7.760 6.215 -8.499 1.00 85.19 101 PRO A N 1
ATOM 746 C CA . PRO A 1 101 ? -8.990 6.950 -8.803 1.00 85.19 101 PRO A CA 1
ATOM 747 C C . PRO A 1 101 ? -9.128 7.425 -10.2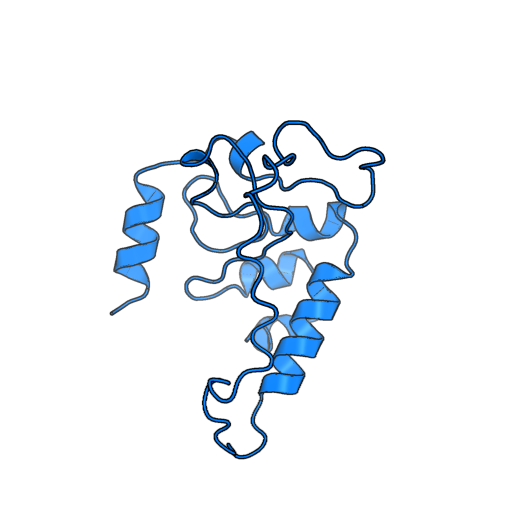55 1.00 85.19 101 PRO A C 1
ATOM 749 O O . PRO A 1 101 ? -10.231 7.768 -10.665 1.00 85.19 101 PRO A O 1
ATOM 752 N N . PHE A 1 102 ? -8.039 7.472 -11.030 1.00 85.62 102 PHE A N 1
ATOM 753 C CA . PHE A 1 102 ? -8.081 7.868 -12.442 1.00 85.62 102 PHE A CA 1
ATOM 754 C C . PHE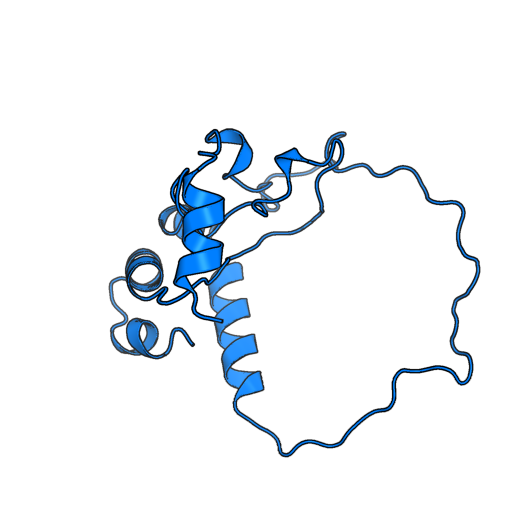 A 1 102 ? -8.494 6.727 -13.378 1.00 85.62 102 PHE A C 1
ATOM 756 O O . PHE A 1 102 ? -8.638 6.952 -14.577 1.00 85.62 102 PHE A O 1
ATOM 763 N N . PHE A 1 103 ? -8.679 5.515 -12.850 1.00 84.81 103 PHE A N 1
ATOM 764 C CA . PHE A 1 103 ? -9.035 4.337 -13.628 1.00 84.81 103 PHE A CA 1
ATOM 765 C C . PHE A 1 103 ? -10.356 3.757 -13.136 1.00 84.81 103 PHE A C 1
ATOM 767 O O . PHE A 1 103 ? -10.567 3.577 -11.937 1.00 84.81 103 PHE A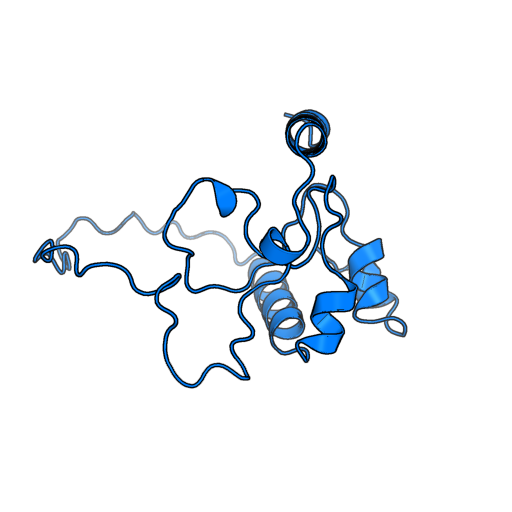 O 1
ATOM 774 N N . GLU A 1 104 ? -11.233 3.420 -14.078 1.00 85.75 104 GLU A N 1
ATOM 775 C CA . GLU A 1 104 ? -12.479 2.709 -13.784 1.00 85.75 104 GLU A CA 1
ATOM 776 C C . GLU A 1 104 ? -12.200 1.292 -13.257 1.00 85.75 104 GLU A C 1
ATOM 778 O O . GLU A 1 104 ? -12.822 0.836 -12.296 1.00 85.75 104 GLU A O 1
ATOM 783 N N . LYS A 1 105 ? -11.206 0.618 -13.851 1.00 88.81 105 LYS A N 1
ATOM 784 C CA . LYS A 1 105 ? -10.727 -0.704 -13.441 1.00 88.81 105 LYS A CA 1
ATOM 785 C C . LYS A 1 105 ? -9.450 -0.571 -12.609 1.00 88.81 105 LYS A C 1
ATOM 787 O O . LYS A 1 105 ? -8.492 0.093 -12.997 1.00 88.81 105 LYS A O 1
ATOM 792 N N . ARG A 1 106 ? -9.434 -1.218 -11.446 1.00 87.31 106 ARG A N 1
ATOM 793 C CA . ARG A 1 106 ? -8.308 -1.270 -10.508 1.00 87.31 106 ARG A CA 1
ATOM 794 C C . ARG A 1 106 ? -7.362 -2.413 -10.882 1.00 87.31 106 ARG A C 1
ATOM 796 O O . ARG A 1 106 ? -7.771 -3.435 -11.432 1.00 87.31 106 ARG A O 1
ATOM 803 N N . MET A 1 107 ? -6.078 -2.225 -10.593 1.00 86.12 107 MET A N 1
ATOM 804 C CA . MET A 1 107 ? -5.037 -3.232 -10.820 1.00 86.12 107 MET A CA 1
ATOM 805 C C . MET A 1 107 ? -5.120 -4.360 -9.780 1.00 86.12 107 MET A C 1
ATOM 807 O O . MET A 1 107 ? -5.495 -4.125 -8.633 1.00 86.12 107 MET A O 1
ATOM 811 N N . TRP A 1 108 ? -4.697 -5.570 -10.151 1.00 89.00 108 TRP A N 1
ATOM 812 C CA . TRP A 1 108 ? -4.583 -6.707 -9.231 1.00 89.00 108 TRP A CA 1
ATOM 813 C C . TRP A 1 108 ? -3.241 -6.681 -8.493 1.00 89.00 108 TRP A C 1
ATOM 815 O O . TRP A 1 108 ? -2.285 -7.346 -8.889 1.00 89.00 108 TRP A O 1
ATOM 825 N N . HIS A 1 109 ? -3.137 -5.850 -7.457 1.00 88.88 109 HIS A N 1
ATOM 826 C CA . HIS A 1 109 ? -1.908 -5.731 -6.676 1.00 88.88 109 HIS A CA 1
ATOM 827 C C . HIS A 1 109 ? -2.148 -5.226 -5.253 1.00 88.88 109 HIS A C 1
ATOM 829 O O . HIS A 1 109 ? -3.073 -4.454 -4.996 1.00 88.88 109 HIS A O 1
ATOM 835 N N . GLU A 1 110 ? -1.248 -5.596 -4.349 1.00 90.88 110 GLU A N 1
ATOM 836 C CA . GLU A 1 110 ? -0.991 -4.837 -3.130 1.00 90.88 110 GLU A CA 1
ATOM 837 C C . GLU A 1 110 ? 0.253 -3.955 -3.306 1.00 90.88 110 GLU A C 1
ATOM 839 O O . GLU A 1 110 ? 1.055 -4.144 -4.226 1.00 90.88 110 GLU A O 1
ATOM 844 N N . ARG A 1 111 ? 0.388 -2.916 -2.476 1.00 91.81 111 ARG A N 1
ATOM 845 C CA . ARG A 1 111 ? 1.467 -1.934 -2.616 1.00 91.81 111 ARG A CA 1
ATOM 846 C C . ARG A 1 111 ? 1.806 -1.261 -1.293 1.00 91.81 111 ARG A C 1
ATOM 848 O O . ARG A 1 111 ? 0.931 -0.917 -0.505 1.00 91.81 111 ARG A O 1
ATOM 855 N N . PHE A 1 112 ? 3.091 -0.956 -1.152 1.00 93.00 112 PHE A N 1
ATOM 856 C CA . PHE A 1 112 ? 3.622 0.045 -0.241 1.00 93.00 112 PHE A CA 1
ATOM 857 C C . PHE A 1 112 ? 4.346 1.115 -1.070 1.00 93.00 112 PHE A C 1
ATOM 859 O O . PHE A 1 112 ? 5.105 0.783 -1.980 1.00 93.00 112 PHE A O 1
ATOM 866 N N . THR A 1 113 ? 4.061 2.395 -0.833 1.00 91.00 113 THR A N 1
ATOM 867 C CA . THR A 1 113 ? 4.722 3.510 -1.537 1.00 91.00 113 THR A CA 1
ATOM 868 C C . THR A 1 113 ? 5.710 4.188 -0.607 1.00 91.00 113 THR A C 1
ATOM 870 O O . THR A 1 113 ? 5.382 4.434 0.548 1.00 91.00 113 THR A O 1
ATOM 873 N N . ILE A 1 114 ? 6.895 4.520 -1.112 1.00 88.62 114 ILE A N 1
ATOM 874 C CA . ILE A 1 114 ? 7.944 5.199 -0.351 1.00 88.62 114 ILE A CA 1
ATOM 875 C C . ILE A 1 114 ? 8.269 6.499 -1.067 1.00 88.62 114 ILE A C 1
ATOM 877 O O . ILE A 1 114 ? 8.708 6.494 -2.215 1.00 88.62 114 ILE A O 1
ATOM 881 N N . MET A 1 115 ? 8.036 7.616 -0.392 1.00 85.75 115 MET A N 1
ATOM 882 C CA . MET A 1 115 ? 8.415 8.944 -0.850 1.00 85.75 115 MET A CA 1
ATOM 883 C C . MET A 1 115 ? 9.111 9.666 0.306 1.00 85.75 115 MET A C 1
ATOM 885 O O . MET A 1 115 ? 8.475 10.302 1.144 1.00 85.75 115 MET A O 1
ATOM 889 N N . GLY A 1 116 ? 10.435 9.514 0.368 1.00 84.62 116 GLY A N 1
ATOM 890 C CA . GLY A 1 116 ? 11.244 9.924 1.518 1.00 84.62 116 GLY A CA 1
ATOM 891 C C . GLY A 1 116 ? 11.351 8.813 2.565 1.00 84.62 116 GLY A C 1
ATOM 892 O O . GLY A 1 116 ? 11.449 7.642 2.213 1.00 84.62 116 GLY A O 1
ATOM 893 N N . SER A 1 117 ? 11.346 9.185 3.846 1.00 84.12 117 SER A N 1
ATOM 894 C CA . SER A 1 117 ? 11.456 8.228 4.952 1.00 84.12 117 SER A CA 1
ATOM 895 C C . SER A 1 117 ? 10.168 7.428 5.147 1.00 84.12 117 SER A C 1
ATOM 897 O O . SER A 1 117 ? 9.063 7.963 5.037 1.00 84.12 117 SER A O 1
ATOM 899 N N . ALA A 1 118 ? 10.321 6.150 5.486 1.00 87.62 118 ALA A N 1
ATOM 900 C CA . ALA A 1 118 ? 9.231 5.263 5.877 1.00 87.62 118 ALA A CA 1
ATOM 901 C C . ALA A 1 118 ? 9.426 4.659 7.276 1.00 87.62 118 ALA A C 1
ATOM 903 O O . ALA A 1 118 ? 8.682 3.762 7.660 1.00 87.62 118 ALA A O 1
ATOM 904 N N . VAL A 1 119 ? 10.386 5.173 8.048 1.00 88.38 119 VAL A N 1
ATOM 905 C CA . VAL A 1 119 ? 10.732 4.684 9.392 1.00 88.38 119 VAL A CA 1
ATOM 906 C C . VAL A 1 119 ? 9.514 4.665 10.317 1.00 88.38 119 VAL A C 1
ATOM 908 O O . VAL A 1 119 ? 9.260 3.672 10.992 1.00 88.38 119 VAL A O 1
ATOM 911 N N . ASP A 1 120 ? 8.706 5.728 10.304 1.00 90.06 120 ASP A N 1
ATOM 912 C CA . ASP A 1 120 ? 7.503 5.801 11.142 1.00 90.06 120 ASP A CA 1
ATOM 913 C C . ASP A 1 120 ? 6.464 4.744 10.756 1.00 90.06 120 ASP A C 1
ATOM 915 O O . ASP A 1 120 ? 5.749 4.241 11.612 1.00 90.06 120 ASP A O 1
ATOM 919 N N . HIS A 1 121 ? 6.413 4.357 9.480 1.00 92.56 121 HIS A N 1
ATOM 920 C CA . HIS A 1 121 ? 5.549 3.273 9.025 1.00 92.56 121 HIS A CA 1
ATOM 921 C C . HIS A 1 121 ? 6.121 1.907 9.424 1.00 92.56 121 HIS A C 1
ATOM 923 O O . HIS A 1 121 ? 5.361 1.030 9.817 1.00 92.56 121 HIS A O 1
ATOM 929 N N . ALA A 1 122 ? 7.446 1.733 9.374 1.00 90.69 122 ALA A N 1
ATOM 930 C CA . ALA A 1 122 ? 8.123 0.515 9.821 1.00 90.69 122 ALA A CA 1
ATOM 931 C C . ALA A 1 122 ? 7.861 0.238 11.308 1.00 90.69 122 ALA A C 1
ATOM 933 O O . ALA A 1 122 ? 7.504 -0.878 11.673 1.00 90.69 122 ALA A O 1
ATOM 934 N N . LYS A 1 123 ? 7.922 1.282 12.144 1.00 90.75 123 LYS A N 1
ATOM 935 C CA . LYS A 1 123 ? 7.597 1.227 13.581 1.00 90.75 123 LYS A CA 1
ATOM 936 C C . LYS A 1 123 ? 6.191 0.717 13.876 1.00 90.75 123 LYS A C 1
ATOM 938 O O . LYS A 1 123 ? 5.968 0.097 14.908 1.00 90.75 123 LYS A O 1
ATOM 943 N N . LEU A 1 124 ? 5.242 0.981 12.979 1.00 93.25 124 LEU A N 1
ATOM 944 C CA . LEU A 1 124 ? 3.868 0.495 13.111 1.00 93.25 124 LEU A CA 1
ATOM 945 C C . LEU A 1 124 ? 3.744 -0.993 12.753 1.00 93.25 124 LEU A C 1
ATOM 947 O O . LEU A 1 124 ? 2.840 -1.656 13.250 1.00 93.25 124 LEU A O 1
ATOM 951 N N . LEU A 1 125 ? 4.632 -1.511 11.899 1.00 92.81 125 LEU A N 1
ATOM 952 C CA . LEU A 1 125 ? 4.623 -2.904 11.443 1.00 92.81 125 LEU A CA 1
ATOM 953 C C . LEU A 1 125 ? 5.448 -3.827 12.349 1.00 92.81 125 LEU A C 1
ATOM 955 O O . LEU A 1 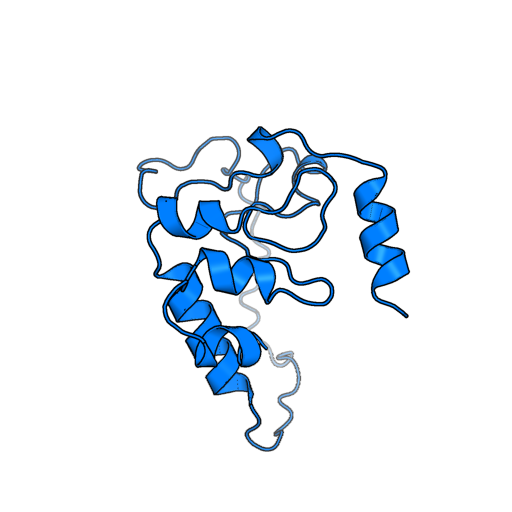125 ? 5.021 -4.951 12.608 1.00 92.81 125 LEU A O 1
ATOM 959 N N . TRP A 1 126 ? 6.591 -3.352 12.850 1.00 91.38 126 TRP A N 1
ATOM 960 C CA . TRP A 1 126 ? 7.499 -4.102 13.727 1.00 91.38 126 TRP A CA 1
ATOM 961 C C . TRP A 1 126 ? 7.891 -3.259 14.947 1.00 91.38 126 TRP A C 1
ATOM 963 O O . TRP A 1 126 ? 9.012 -2.760 15.018 1.00 91.38 126 TRP A O 1
ATOM 973 N N . PRO A 1 127 ? 6.982 -3.050 15.912 1.00 87.38 127 PRO A N 1
ATOM 974 C CA . PRO A 1 127 ? 7.223 -2.153 17.044 1.00 87.38 127 PRO A CA 1
ATOM 975 C C . PRO A 1 127 ? 8.393 -2.577 17.945 1.00 87.38 127 PRO A C 1
ATOM 977 O O . PRO A 1 127 ? 8.995 -1.716 18.577 1.00 87.38 127 PRO A O 1
ATOM 980 N N . ASP A 1 128 ? 8.728 -3.870 17.972 1.00 87.06 128 ASP A N 1
ATOM 981 C CA . ASP A 1 128 ? 9.768 -4.444 18.836 1.00 87.06 128 ASP A CA 1
ATOM 982 C C . ASP A 1 128 ? 11.118 -4.669 18.119 1.00 87.06 128 ASP A C 1
ATOM 984 O O . ASP A 1 128 ? 12.012 -5.299 18.682 1.00 87.06 128 ASP A O 1
ATOM 988 N N . ASP A 1 129 ? 11.268 -4.197 16.875 1.00 80.56 129 ASP A N 1
ATOM 989 C CA . ASP A 1 129 ? 12.451 -4.447 16.038 1.00 80.56 129 ASP A CA 1
ATOM 990 C C . ASP A 1 129 ? 13.129 -3.137 15.600 1.00 80.56 129 ASP A C 1
ATOM 992 O O . ASP A 1 129 ? 12.858 -2.592 14.527 1.00 80.56 129 ASP A O 1
ATOM 996 N N . ASP A 1 130 ? 14.003 -2.615 16.466 1.00 68.56 130 ASP A N 1
ATOM 997 C CA . ASP A 1 130 ? 14.731 -1.357 16.241 1.00 68.56 130 ASP A CA 1
ATOM 998 C C . ASP A 1 130 ? 15.694 -1.427 15.037 1.00 68.56 130 ASP A C 1
ATOM 1000 O O . ASP A 1 130 ? 15.922 -0.413 14.365 1.00 68.56 130 ASP A O 1
ATOM 1004 N N . ASP A 1 131 ? 16.237 -2.613 14.732 1.00 67.25 131 ASP A N 1
ATOM 1005 C CA . ASP A 1 131 ? 17.145 -2.824 13.599 1.00 67.25 131 ASP A CA 1
ATOM 1006 C C . ASP A 1 131 ? 16.382 -2.706 12.264 1.00 67.25 131 ASP A C 1
ATOM 1008 O O . ASP A 1 131 ? 16.858 -2.072 11.313 1.00 67.25 131 ASP A O 1
ATOM 1012 N N . GLU A 1 132 ? 15.151 -3.223 12.193 1.00 63.84 132 GLU A N 1
ATOM 1013 C CA . GLU A 1 132 ? 14.310 -3.123 10.992 1.00 63.84 132 GLU A CA 1
ATOM 1014 C C . GLU A 1 132 ? 13.786 -1.698 10.738 1.00 63.84 132 GLU A C 1
ATOM 1016 O O . GLU A 1 132 ? 13.450 -1.368 9.598 1.00 63.84 132 GLU A O 1
ATOM 1021 N N . HIS A 1 133 ? 13.760 -0.808 11.740 1.00 68.12 133 HIS A N 1
ATOM 1022 C CA . HIS A 1 133 ? 13.348 0.590 11.535 1.00 68.12 133 HIS A CA 1
ATOM 1023 C C . HIS A 1 133 ? 14.360 1.380 10.707 1.00 68.12 133 HIS A C 1
ATOM 1025 O O . HIS A 1 133 ? 13.953 2.256 9.946 1.00 68.12 133 HIS A O 1
ATOM 1031 N N . GLN A 1 134 ? 15.659 1.098 10.859 1.00 56.88 134 GLN A N 1
ATOM 1032 C CA . GLN A 1 134 ? 16.733 1.791 10.132 1.00 56.88 134 GLN A CA 1
ATOM 1033 C C . GLN A 1 134 ? 17.146 1.077 8.843 1.00 56.88 134 GLN A C 1
ATOM 1035 O O . GLN A 1 134 ? 17.641 1.723 7.926 1.00 56.88 134 GLN A O 1
ATOM 1040 N N . LEU A 1 135 ? 16.909 -0.236 8.756 1.00 61.66 135 LEU A N 1
ATOM 1041 C CA . LEU A 1 135 ? 17.129 -1.047 7.551 1.00 61.66 135 LEU A CA 1
ATOM 1042 C C . LEU A 1 135 ? 15.930 -1.039 6.593 1.00 61.66 135 LEU A C 1
ATOM 1044 O O . LEU A 1 135 ? 15.925 -1.727 5.560 1.00 61.66 135 LEU A O 1
ATOM 1048 N N . PHE A 1 136 ? 14.913 -0.240 6.910 1.00 63.06 136 PHE A N 1
ATOM 1049 C CA . PHE A 1 136 ? 13.805 0.086 6.029 1.00 63.06 136 PHE A CA 1
ATOM 1050 C C . PHE A 1 136 ? 14.286 1.019 4.901 1.00 63.06 136 PHE A C 1
ATOM 1052 O O . PHE A 1 136 ? 14.015 2.217 4.923 1.00 63.06 136 PHE A O 1
ATOM 1059 N N . TRP A 1 137 ? 15.011 0.376 3.962 1.00 59.31 137 TRP A N 1
ATOM 1060 C CA . TRP A 1 137 ? 15.706 0.815 2.727 1.00 59.31 137 TRP A CA 1
ATOM 1061 C C . TRP A 1 137 ? 16.859 1.799 2.863 1.00 59.31 137 TRP A C 1
ATOM 1063 O O . TRP A 1 137 ? 16.628 2.984 3.176 1.00 59.31 137 TRP A O 1
#

Secondary structure (DSSP, 8-state):
--HHHHHHHHHTSPPPGGGTSPP-TTT-SS--GGG-------------SS-PPPP------THHHHHHHHHHHHTS-HHHHHHTBPPTT-SSEESS-TTGGG-SSPPS---EE-SS--HHHHHHH-TT-HHHHH---

pLDDT: mean 80.96, std 11.76, range [48.22, 94.31]

Foldseek 3Di:
DALCVVLVVLLVFFDDPVQQAADPPVPDPDQDPLADDDPDPDPPDPPPDPPDDDDDDDDDDPVVVVVVLVVVLVPDDSVLQCLQTAGRSGQFGWGADSCQVVDSHGHPDTDTGDRDASLVSQCSNCVPDPPSSVVVD

Sequence (137 aa):
MDSSSFSEAYSRSALNPDQIVPLDFSSVRVVPESHSWDPVPLLEETVRGPHAPPVVDMAVGEGEAAVGRARRLFDLPTETKILAARPAAGATGYGAARISPFFEKRMWHERFTIMGSAVDHAKLLWPDDDDEHQLFW

Organism: NCBI:txid192259